Protein AF-M0LWY7-F1 (afdb_monomer_lite)

Structure (mmCIF, N/CA/C/O backbone):
data_AF-M0LWY7-F1
#
_entry.id   AF-M0LWY7-F1
#
loop_
_atom_site.group_PDB
_atom_site.id
_atom_site.type_symbol
_atom_site.label_atom_id
_atom_site.label_alt_id
_atom_site.label_comp_id
_atom_site.label_asym_id
_atom_site.label_entity_id
_atom_site.label_seq_id
_atom_site.pdbx_PDB_ins_code
_atom_site.Cartn_x
_atom_site.Cartn_y
_atom_site.Cartn_z
_atom_site.occupancy
_atom_site.B_iso_or_equiv
_atom_site.auth_seq_id
_atom_site.auth_comp_id
_atom_site.auth_asym_id
_atom_site.auth_atom_id
_atom_site.pdbx_PDB_model_num
ATOM 1 N N . MET A 1 1 ? -13.809 -13.824 -0.766 1.00 51.88 1 MET A N 1
ATOM 2 C CA . MET A 1 1 ? -13.090 -12.540 -0.916 1.00 51.88 1 MET A CA 1
ATOM 3 C C . MET A 1 1 ? -14.059 -11.456 -0.497 1.00 51.88 1 MET A C 1
ATOM 5 O O . MET A 1 1 ? -15.183 -11.504 -0.979 1.00 51.88 1 MET A O 1
ATOM 9 N N . ASN A 1 2 ? -13.685 -10.563 0.423 1.00 56.53 2 ASN A N 1
ATOM 10 C CA . ASN A 1 2 ? -14.518 -9.386 0.669 1.00 56.53 2 ASN A CA 1
ATOM 11 C C . ASN A 1 2 ? -14.357 -8.420 -0.509 1.00 56.53 2 ASN A C 1
ATOM 13 O O . ASN A 1 2 ? -13.258 -8.356 -1.073 1.00 56.53 2 ASN A O 1
ATOM 17 N N . PRO A 1 3 ? -15.421 -7.699 -0.897 1.00 65.12 3 PRO A N 1
ATOM 18 C CA . PRO A 1 3 ? -15.284 -6.629 -1.869 1.00 65.12 3 PRO A CA 1
ATOM 19 C C . PRO A 1 3 ? -14.265 -5.605 -1.359 1.00 65.12 3 PRO A C 1
ATOM 21 O O . PRO A 1 3 ? -14.089 -5.423 -0.149 1.00 65.12 3 PRO A O 1
ATOM 24 N N . LEU A 1 4 ? -13.574 -4.957 -2.297 1.00 72.31 4 LEU A N 1
ATOM 25 C CA . LEU A 1 4 ? -12.784 -3.777 -1.973 1.00 72.31 4 LEU A CA 1
ATOM 26 C C . LEU A 1 4 ? -13.690 -2.749 -1.277 1.00 72.31 4 LEU A C 1
ATOM 28 O O . LEU A 1 4 ? -14.851 -2.619 -1.670 1.00 72.31 4 LEU A O 1
ATOM 32 N N . PRO A 1 5 ? -13.188 -2.024 -0.265 1.00 74.62 5 PRO A N 1
ATOM 33 C CA . PRO A 1 5 ? -13.912 -0.884 0.283 1.00 74.62 5 PRO A CA 1
ATOM 34 C C . PRO A 1 5 ? -14.260 0.085 -0.851 1.00 74.62 5 PRO A C 1
ATOM 36 O O . PRO A 1 5 ? -13.387 0.385 -1.663 1.00 74.62 5 PRO A O 1
ATOM 39 N N . GLU A 1 6 ? -15.500 0.574 -0.907 1.00 74.00 6 GLU A N 1
ATOM 40 C CA . GLU A 1 6 ? -15.962 1.470 -1.984 1.00 74.00 6 GLU A CA 1
ATOM 41 C C . GLU A 1 6 ? -15.109 2.745 -2.092 1.00 74.00 6 GLU A C 1
ATOM 43 O O . GLU A 1 6 ? -14.885 3.260 -3.185 1.00 74.00 6 GLU A O 1
ATOM 48 N N . ASP A 1 7 ? -14.550 3.197 -0.967 1.00 73.44 7 ASP A N 1
ATOM 49 C CA . ASP A 1 7 ? -13.663 4.361 -0.886 1.00 73.44 7 ASP A CA 1
ATOM 50 C C . ASP A 1 7 ? -12.266 4.130 -1.495 1.00 73.44 7 ASP A C 1
ATOM 52 O O . ASP A 1 7 ? -11.482 5.073 -1.637 1.00 73.44 7 ASP A O 1
ATOM 56 N N . LEU A 1 8 ? -11.902 2.884 -1.821 1.00 79.94 8 LEU A N 1
ATOM 57 C CA . LEU A 1 8 ? -10.573 2.543 -2.321 1.00 79.94 8 LEU A CA 1
ATOM 58 C C . LEU A 1 8 ? -10.576 2.409 -3.847 1.00 79.94 8 LEU A C 1
ATOM 60 O O . LEU A 1 8 ? -10.770 1.331 -4.408 1.00 79.94 8 LEU A O 1
ATOM 64 N N . GLN A 1 9 ? -10.274 3.517 -4.518 1.00 85.00 9 GLN A N 1
ATOM 65 C CA . GLN A 1 9 ? -10.014 3.537 -5.956 1.00 85.00 9 GLN A CA 1
ATOM 66 C C . GLN A 1 9 ? -8.543 3.211 -6.235 1.00 85.00 9 GLN A C 1
ATOM 68 O O . GLN A 1 9 ? -7.642 3.897 -5.747 1.00 85.00 9 GLN A O 1
ATOM 73 N N . LEU A 1 10 ? -8.299 2.157 -7.016 1.00 87.50 10 LEU A N 1
ATOM 74 C CA . LEU A 1 10 ? -6.950 1.735 -7.389 1.00 87.50 10 LEU A CA 1
ATOM 75 C C . LEU A 1 10 ? -6.447 2.549 -8.591 1.00 87.50 10 LEU A C 1
ATOM 77 O O . LEU A 1 10 ? -7.162 2.632 -9.593 1.00 87.50 10 LEU A O 1
ATOM 81 N N . PRO A 1 11 ? -5.225 3.110 -8.539 1.00 88.19 11 PRO A N 1
ATOM 82 C CA . PRO A 1 11 ? -4.593 3.681 -9.721 1.00 88.19 11 PRO A CA 1
ATOM 83 C C . PRO A 1 11 ? -4.373 2.620 -10.808 1.00 88.19 11 PRO A C 1
ATOM 85 O O . PRO A 1 11 ? -4.287 1.420 -10.529 1.00 88.19 11 PRO A O 1
ATOM 88 N N . SER A 1 12 ? -4.223 3.059 -12.058 1.00 87.38 12 SER A N 1
ATOM 89 C CA . SER A 1 12 ? -3.903 2.170 -13.179 1.00 87.38 12 SER A CA 1
ATOM 90 C C . SER A 1 12 ? -2.656 1.326 -12.894 1.00 87.38 12 SER A C 1
ATOM 92 O O . SER A 1 12 ? -1.666 1.816 -12.354 1.00 87.38 12 SER A O 1
ATOM 94 N N . GLY A 1 13 ? -2.704 0.041 -13.253 1.00 88.94 13 GLY A N 1
ATOM 95 C CA . GLY A 1 13 ? -1.603 -0.900 -13.019 1.00 88.94 13 GLY A CA 1
ATOM 96 C C . GLY A 1 13 ? -1.568 -1.520 -11.616 1.00 88.94 13 GLY A C 1
ATOM 97 O O . GLY A 1 13 ? -0.708 -2.366 -11.360 1.00 88.94 13 GLY A O 1
ATOM 98 N N . TRP A 1 14 ? -2.507 -1.170 -10.733 1.00 93.12 14 TRP A N 1
ATOM 99 C CA . TRP A 1 14 ? -2.662 -1.780 -9.411 1.00 93.12 14 TRP A CA 1
ATOM 100 C C . TRP A 1 14 ? -3.829 -2.761 -9.357 1.00 93.12 14 TRP A C 1
ATOM 102 O O . TRP A 1 14 ? -4.863 -2.575 -9.995 1.00 93.12 14 TRP A O 1
ATOM 112 N N . VAL A 1 15 ? -3.670 -3.806 -8.550 1.00 92.06 15 VAL A N 1
ATOM 113 C CA . VAL A 1 15 ? -4.687 -4.830 -8.304 1.00 92.06 15 VAL A CA 1
ATOM 114 C C . VAL A 1 15 ? -4.807 -5.129 -6.820 1.00 92.06 15 VAL A C 1
ATOM 116 O O . VAL A 1 15 ? -3.821 -5.155 -6.080 1.00 92.06 15 VAL A O 1
ATOM 119 N N . CYS A 1 16 ? -6.025 -5.423 -6.375 1.00 91.56 16 CYS A N 1
ATOM 120 C CA . CYS A 1 16 ? -6.234 -5.980 -5.049 1.00 91.56 16 CYS A CA 1
ATOM 121 C C . CYS A 1 16 ? -5.883 -7.467 -5.054 1.00 91.56 16 CYS A C 1
ATOM 123 O O . CYS A 1 16 ? -6.561 -8.272 -5.687 1.00 91.56 16 CYS A O 1
ATOM 125 N N . LYS A 1 17 ? -4.824 -7.831 -4.330 1.00 89.88 17 LYS A N 1
ATOM 126 C CA . LYS A 1 17 ? -4.424 -9.231 -4.130 1.00 89.88 17 LYS A CA 1
ATOM 127 C C . LYS A 1 17 ? -5.163 -9.859 -2.951 1.00 89.88 17 LYS A C 1
ATOM 129 O O . LYS A 1 17 ? -5.423 -11.061 -2.951 1.00 89.88 17 LYS A O 1
ATOM 134 N N . ARG A 1 18 ? -5.477 -9.059 -1.929 1.00 89.94 18 ARG A N 1
ATOM 135 C CA . ARG A 1 18 ? -6.220 -9.491 -0.742 1.00 89.94 18 ARG A CA 1
ATOM 136 C C . ARG A 1 18 ? -6.952 -8.311 -0.116 1.00 89.94 18 ARG A C 1
ATOM 138 O O . ARG A 1 18 ? -6.349 -7.267 0.102 1.00 89.94 18 ARG A O 1
ATOM 145 N N . ALA A 1 19 ? -8.219 -8.518 0.219 1.00 89.75 19 ALA A N 1
ATOM 146 C CA . ALA A 1 19 ? -9.001 -7.627 1.065 1.00 89.75 19 ALA A CA 1
ATOM 147 C C . ALA A 1 19 ? -9.798 -8.477 2.060 1.00 89.75 19 ALA A C 1
ATOM 149 O O . ALA A 1 19 ? -10.682 -9.251 1.680 1.00 89.75 19 ALA A O 1
ATOM 150 N N . CYS A 1 20 ? -9.451 -8.371 3.338 1.00 87.12 20 CYS A N 1
ATOM 151 C CA . CYS A 1 20 ? -10.210 -8.918 4.455 1.00 87.12 20 CYS A CA 1
ATOM 152 C C . CYS A 1 20 ? -10.254 -7.900 5.606 1.00 87.12 20 CYS A C 1
ATOM 154 O O . CYS A 1 20 ? -9.684 -6.815 5.514 1.00 87.12 20 CYS A O 1
ATOM 156 N N . ALA A 1 21 ? -10.969 -8.233 6.684 1.00 83.94 21 ALA A N 1
ATOM 157 C CA . ALA A 1 21 ? -11.202 -7.313 7.799 1.00 83.94 21 ALA A CA 1
ATOM 158 C C . ALA A 1 21 ? -9.916 -6.839 8.502 1.00 83.94 21 ALA A C 1
ATOM 160 O O . ALA A 1 21 ? -9.916 -5.757 9.086 1.00 83.94 21 ALA A O 1
ATOM 161 N N . ASP A 1 22 ? -8.845 -7.633 8.423 1.00 89.50 22 ASP A N 1
ATOM 162 C CA . ASP A 1 22 ? -7.592 -7.398 9.145 1.00 89.50 22 ASP A CA 1
ATOM 163 C C . ASP A 1 22 ? -6.380 -7.231 8.213 1.00 89.50 22 ASP A C 1
ATOM 165 O O . ASP A 1 22 ? -5.274 -6.978 8.681 1.00 89.50 22 ASP A O 1
ATOM 169 N N . GLU A 1 23 ? -6.554 -7.359 6.895 1.00 91.31 23 GLU A N 1
ATOM 170 C CA . GLU A 1 23 ? -5.455 -7.247 5.933 1.00 91.31 23 GLU A CA 1
ATOM 171 C C . GLU A 1 23 ? -5.944 -6.728 4.573 1.00 91.31 23 GLU A C 1
ATOM 173 O O . GLU A 1 23 ? -6.882 -7.263 3.976 1.00 91.31 23 GLU A O 1
ATOM 178 N N . LEU A 1 24 ? -5.248 -5.722 4.047 1.00 92.44 24 LEU A N 1
ATOM 179 C CA . LEU A 1 24 ? -5.337 -5.291 2.657 1.00 92.44 24 LEU A CA 1
ATOM 180 C C . LEU A 1 24 ? -3.966 -5.396 1.997 1.00 92.44 24 LEU A C 1
ATOM 182 O O . LEU A 1 24 ? -2.985 -4.867 2.508 1.00 92.44 24 LEU A O 1
ATOM 186 N N . VAL A 1 25 ? -3.917 -6.054 0.841 1.00 92.88 25 VAL A N 1
ATOM 187 C CA . VAL A 1 25 ? -2.721 -6.199 0.007 1.00 92.88 25 VAL A CA 1
ATOM 188 C C . VAL A 1 25 ? -3.055 -5.703 -1.389 1.00 92.88 25 VAL A C 1
ATOM 190 O O . VAL A 1 25 ? -3.861 -6.315 -2.100 1.00 92.88 25 VAL A O 1
ATOM 193 N N . LEU A 1 26 ? -2.401 -4.619 -1.790 1.00 93.25 26 LEU A N 1
ATOM 194 C CA . LEU A 1 26 ? -2.526 -4.032 -3.118 1.00 93.25 26 LEU A CA 1
ATOM 195 C C . LEU A 1 26 ? -1.189 -4.191 -3.825 1.00 93.25 26 LEU A C 1
ATOM 197 O O . LEU A 1 26 ? -0.152 -3.800 -3.298 1.00 93.25 26 LEU A O 1
ATOM 201 N N . GLY A 1 27 ? -1.210 -4.825 -4.990 1.00 91.94 27 GLY A N 1
ATOM 202 C CA . GLY A 1 27 ? -0.014 -5.115 -5.765 1.00 91.94 27 GLY A CA 1
ATOM 203 C C . GLY A 1 27 ? 0.017 -4.328 -7.058 1.00 91.94 27 GLY A C 1
ATOM 204 O O . GLY A 1 27 ? -1.003 -4.209 -7.732 1.00 91.94 27 GLY A O 1
ATOM 205 N N . ARG A 1 28 ? 1.200 -3.863 -7.438 1.00 89.75 28 ARG A N 1
ATOM 206 C CA . ARG A 1 28 ? 1.470 -3.350 -8.769 1.00 89.75 28 ARG A CA 1
ATOM 207 C C . ARG A 1 28 ? 1.769 -4.504 -9.719 1.00 89.75 28 ARG A C 1
ATOM 209 O O . ARG A 1 28 ? 2.533 -5.414 -9.392 1.00 89.75 28 ARG A O 1
ATOM 216 N N . CYS A 1 29 ? 1.140 -4.484 -10.889 1.00 85.88 29 CYS A N 1
ATOM 217 C CA . CYS A 1 29 ? 1.227 -5.577 -11.857 1.00 85.88 29 CYS A CA 1
ATOM 218 C C . CYS A 1 29 ? 2.607 -5.687 -12.512 1.00 85.88 29 CYS A C 1
ATOM 220 O O . CYS A 1 29 ? 3.008 -6.783 -12.886 1.00 85.88 29 CYS A O 1
ATOM 222 N N . ALA A 1 30 ? 3.312 -4.563 -12.660 1.00 83.94 30 ALA A N 1
ATOM 223 C CA . ALA A 1 30 ? 4.530 -4.479 -13.460 1.00 83.94 30 ALA A CA 1
ATOM 224 C C . ALA A 1 30 ? 5.737 -5.192 -12.827 1.00 83.94 30 ALA A C 1
ATOM 226 O O . ALA A 1 30 ? 6.546 -5.775 -13.539 1.00 83.94 30 ALA A O 1
ATOM 227 N N . ASP A 1 31 ? 5.868 -5.142 -11.503 1.00 79.88 31 ASP A N 1
ATOM 228 C CA . ASP A 1 31 ? 7.131 -5.442 -10.813 1.00 79.88 31 ASP A CA 1
ATOM 229 C C . ASP A 1 31 ? 6.949 -6.180 -9.479 1.00 79.88 31 ASP A C 1
ATOM 231 O O . ASP A 1 31 ? 7.897 -6.370 -8.720 1.00 79.88 31 ASP A O 1
ATOM 235 N N . GLY A 1 32 ? 5.720 -6.594 -9.159 1.00 82.81 32 GLY A N 1
ATOM 236 C CA . GLY A 1 32 ? 5.439 -7.324 -7.927 1.00 82.81 32 GLY A CA 1
ATOM 237 C C . GLY A 1 32 ? 5.598 -6.489 -6.653 1.00 82.81 32 GLY A C 1
ATOM 238 O O . GLY A 1 32 ? 5.593 -7.070 -5.563 1.00 82.81 32 GLY A O 1
ATOM 239 N N . PHE A 1 33 ? 5.701 -5.159 -6.767 1.00 88.25 33 PHE A N 1
ATOM 240 C CA . PHE A 1 33 ? 5.642 -4.252 -5.627 1.00 88.25 33 PHE A CA 1
ATOM 241 C C . PHE A 1 33 ? 4.268 -4.343 -4.963 1.00 88.25 33 PHE A C 1
ATOM 243 O O . PHE A 1 33 ? 3.238 -4.404 -5.634 1.00 88.25 33 PHE A O 1
ATOM 250 N N . GLU A 1 34 ? 4.226 -4.361 -3.638 1.00 92.94 34 GLU A N 1
ATOM 251 C CA . GLU A 1 34 ? 2.990 -4.441 -2.872 1.00 92.94 34 GLU A CA 1
ATOM 252 C C . GLU A 1 34 ? 2.990 -3.409 -1.745 1.00 92.94 34 GLU A C 1
ATOM 254 O O . GLU A 1 34 ? 3.970 -3.275 -1.012 1.00 92.94 34 GLU A O 1
ATOM 259 N N . VAL A 1 35 ? 1.860 -2.726 -1.572 1.00 92.50 35 VAL A N 1
ATOM 260 C CA . VAL A 1 35 ? 1.546 -1.963 -0.361 1.00 92.50 35 VAL A CA 1
ATOM 261 C C . VAL A 1 35 ? 0.527 -2.740 0.460 1.00 92.50 35 VAL A C 1
ATOM 263 O O . VAL A 1 35 ? -0.441 -3.300 -0.064 1.00 92.50 35 VAL A O 1
ATOM 266 N N . VAL A 1 36 ? 0.789 -2.824 1.758 1.00 94.19 36 VAL A N 1
ATOM 267 C CA . VAL A 1 36 ? 0.073 -3.694 2.685 1.00 94.19 36 VAL A CA 1
ATOM 268 C C . VAL A 1 36 ? -0.363 -2.894 3.897 1.00 94.19 36 VAL A C 1
ATOM 270 O O . VAL A 1 36 ? 0.460 -2.217 4.512 1.00 94.19 36 VAL A O 1
ATOM 273 N N . ALA A 1 37 ? -1.637 -3.017 4.259 1.00 93.75 37 ALA A N 1
ATOM 274 C CA . ALA A 1 37 ? -2.153 -2.590 5.550 1.00 93.75 37 ALA A CA 1
ATOM 275 C C . ALA A 1 37 ? -2.592 -3.820 6.342 1.00 93.75 37 ALA A C 1
ATOM 277 O O . ALA A 1 37 ? -3.427 -4.591 5.874 1.00 93.75 37 ALA A O 1
ATOM 278 N N . THR A 1 38 ? -2.062 -3.993 7.546 1.00 93.25 38 THR A N 1
ATOM 279 C CA . THR A 1 38 ? -2.425 -5.098 8.438 1.00 93.25 38 THR A CA 1
ATOM 280 C C . THR A 1 38 ? -2.911 -4.528 9.757 1.00 93.25 38 THR A C 1
ATOM 282 O O . THR A 1 38 ? -2.235 -3.702 10.368 1.00 93.25 38 THR A O 1
ATOM 285 N N . ARG A 1 39 ? -4.085 -4.955 10.215 1.00 90.56 39 ARG A N 1
ATOM 286 C CA . ARG A 1 39 ? -4.593 -4.564 11.526 1.00 90.56 39 ARG A CA 1
ATOM 287 C C . ARG A 1 39 ? -3.661 -5.114 12.604 1.00 90.56 39 ARG A C 1
ATOM 289 O O . ARG A 1 39 ? -3.290 -6.285 12.581 1.00 90.56 39 ARG A O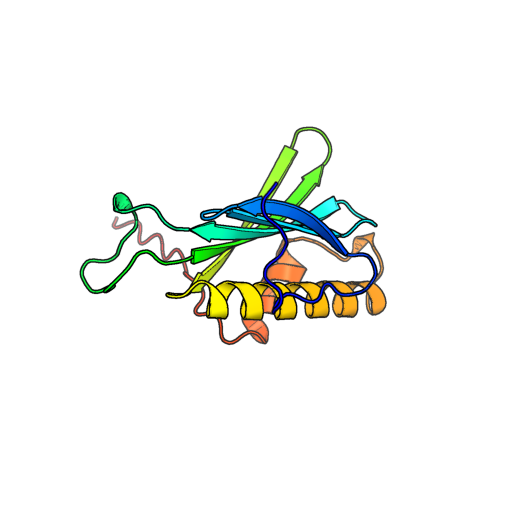 1
ATOM 296 N N . THR A 1 40 ? -3.276 -4.263 13.546 1.00 86.56 40 THR A N 1
ATOM 297 C CA . THR A 1 40 ? -2.383 -4.644 14.641 1.00 86.56 40 THR A CA 1
ATOM 298 C C . THR A 1 40 ? -3.094 -5.604 15.590 1.00 86.56 40 THR A C 1
ATOM 300 O O . THR A 1 40 ? -4.319 -5.546 15.755 1.00 86.56 40 THR A O 1
ATOM 303 N N . SER A 1 41 ? -2.339 -6.490 16.237 1.00 82.62 41 SER A N 1
ATOM 304 C CA . SER A 1 41 ? -2.904 -7.350 17.276 1.00 82.62 41 SER A CA 1
ATOM 305 C C . SER A 1 41 ? -3.176 -6.555 18.562 1.00 82.62 41 SER A C 1
ATOM 307 O O . SER A 1 41 ? -2.755 -5.405 18.696 1.00 82.62 41 SER A O 1
ATOM 309 N N . ASP A 1 42 ? -3.884 -7.161 19.521 1.00 73.50 42 ASP A N 1
ATOM 310 C CA . ASP A 1 42 ? -4.050 -6.562 20.857 1.00 73.50 42 ASP A CA 1
ATOM 311 C C . ASP A 1 42 ? -2.717 -6.447 21.606 1.00 73.50 42 ASP A C 1
ATOM 313 O O . ASP A 1 42 ? -2.511 -5.502 22.356 1.00 73.50 42 ASP A O 1
ATOM 317 N N . ALA A 1 43 ? -1.792 -7.381 21.359 1.00 73.12 43 ALA A N 1
ATOM 318 C CA . ALA A 1 43 ? -0.470 -7.387 21.978 1.00 73.12 43 ALA A CA 1
ATOM 319 C C . ALA A 1 43 ? 0.424 -6.239 21.478 1.00 73.12 43 ALA A C 1
ATOM 321 O O . ALA A 1 43 ? 1.329 -5.815 22.187 1.00 73.12 43 ALA A O 1
ATOM 322 N N . ASP A 1 44 ? 0.150 -5.718 20.279 1.00 69.56 44 ASP A N 1
ATOM 323 C CA . ASP A 1 44 ? 0.887 -4.600 19.681 1.00 69.56 44 ASP A CA 1
ATOM 324 C C . ASP A 1 44 ? 0.311 -3.229 20.060 1.00 69.56 44 ASP A C 1
ATOM 326 O O . ASP A 1 44 ? 0.795 -2.205 19.569 1.00 69.56 44 ASP A O 1
ATOM 330 N N . ARG A 1 45 ? -0.760 -3.199 20.859 1.00 67.50 45 ARG A N 1
ATOM 331 C CA . ARG A 1 45 ? -1.468 -1.979 21.243 1.00 67.50 45 ARG A CA 1
ATOM 332 C C . ARG A 1 45 ? -0.657 -1.220 22.287 1.00 67.50 45 ARG A C 1
ATOM 334 O O . ARG A 1 45 ? -0.324 -1.762 23.340 1.00 67.50 45 ARG A O 1
ATOM 341 N N . LEU A 1 46 ? -0.375 0.053 22.027 1.00 68.56 46 LEU A N 1
ATOM 342 C CA . LEU A 1 46 ? 0.239 0.902 23.044 1.00 68.56 46 LEU A CA 1
ATOM 343 C C . LEU A 1 46 ? -0.781 1.196 24.161 1.00 68.56 46 LEU A C 1
ATOM 345 O O . LEU A 1 46 ? -1.977 1.298 23.878 1.00 68.56 46 LEU A O 1
ATOM 349 N N . PRO A 1 47 ? -0.347 1.384 25.423 1.00 66.88 47 PRO A N 1
ATOM 350 C CA . PRO A 1 47 ? -1.254 1.517 26.573 1.00 66.88 47 PRO A CA 1
ATOM 351 C C . PRO A 1 47 ? -2.289 2.645 26.448 1.00 66.88 47 PRO A C 1
ATOM 353 O O . PRO A 1 47 ? -3.331 2.616 27.094 1.00 66.88 47 PRO A O 1
ATOM 356 N N . PHE A 1 48 ? -1.994 3.646 25.619 1.00 67.62 48 PHE A N 1
ATOM 357 C CA . PHE A 1 48 ? -2.810 4.835 25.386 1.00 67.62 48 PHE A CA 1
ATOM 358 C C . PHE A 1 48 ? -3.596 4.797 24.067 1.00 67.62 48 PHE A C 1
ATOM 360 O O . PHE A 1 48 ? -4.351 5.725 23.781 1.00 67.62 48 PHE A O 1
ATOM 367 N N . GLU A 1 49 ? -3.443 3.758 23.243 1.00 67.56 49 GLU A N 1
ATOM 368 C CA . GLU A 1 49 ? -4.231 3.636 22.019 1.00 67.56 49 GLU A CA 1
ATOM 369 C C . GLU A 1 49 ? -5.654 3.185 22.376 1.00 67.56 49 GLU A C 1
ATOM 371 O O . GLU A 1 49 ? -5.823 2.155 23.029 1.00 67.56 49 GLU A O 1
ATOM 376 N N . PRO A 1 50 ? -6.712 3.905 21.967 1.00 64.06 50 PRO A N 1
ATOM 377 C CA . PRO A 1 50 ? -8.092 3.541 22.298 1.00 64.06 50 PRO A CA 1
ATOM 378 C C . PRO A 1 50 ? -8.592 2.308 21.527 1.00 64.06 50 PRO A C 1
ATOM 380 O O . PRO A 1 50 ? -9.577 1.692 21.931 1.00 64.06 50 PRO A O 1
ATOM 383 N N . SER A 1 51 ? -7.915 1.917 20.445 1.00 69.75 51 SER A N 1
ATOM 384 C CA . SER A 1 51 ? -8.294 0.799 19.580 1.00 69.75 51 SER A CA 1
ATOM 385 C C . SER A 1 51 ? -7.073 0.177 18.902 1.00 69.75 51 SER A C 1
ATOM 387 O O . SER A 1 51 ? -5.997 0.769 18.882 1.00 69.75 51 SER A O 1
ATOM 389 N N . ARG A 1 52 ? -7.252 -1.009 18.305 1.00 77.62 52 ARG A N 1
ATOM 390 C CA . ARG A 1 52 ? -6.260 -1.599 17.392 1.00 77.62 52 ARG A CA 1
ATOM 391 C C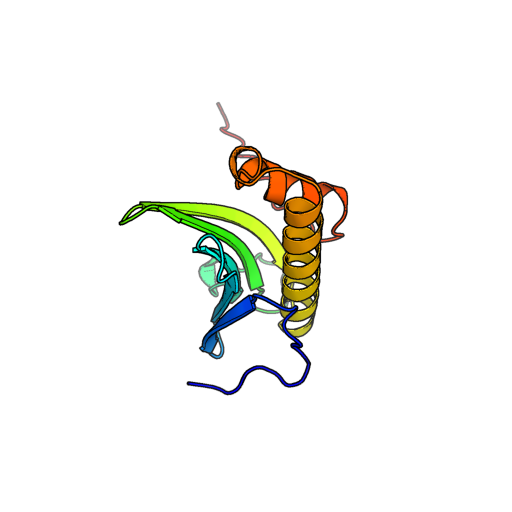 . ARG A 1 52 ? -6.014 -0.656 16.212 1.00 77.62 52 ARG A C 1
ATOM 393 O O . ARG A 1 52 ? -6.970 -0.127 15.642 1.00 77.62 52 ARG A O 1
ATOM 400 N N . GLY A 1 53 ? -4.747 -0.469 15.864 1.00 87.56 53 GLY A N 1
ATOM 401 C CA . GLY A 1 53 ? -4.319 0.320 14.719 1.00 87.56 53 GLY A CA 1
ATOM 402 C C . GLY A 1 53 ? -4.140 -0.531 13.463 1.00 87.56 53 GLY A C 1
ATOM 403 O O . GLY A 1 53 ? -4.541 -1.693 13.390 1.00 87.56 53 GLY A O 1
ATOM 404 N N . TRP A 1 54 ? -3.507 0.069 12.467 1.00 91.06 54 TRP A N 1
ATOM 405 C CA . TRP A 1 54 ? -3.156 -0.527 11.188 1.00 91.06 54 TRP A CA 1
ATOM 406 C C . TRP A 1 54 ? -1.690 -0.239 10.898 1.00 91.06 54 TRP A C 1
ATOM 408 O O . TRP A 1 54 ? -1.296 0.923 10.807 1.00 91.06 54 TRP A O 1
ATOM 418 N N . ASP A 1 55 ? -0.894 -1.294 10.769 1.00 91.69 55 ASP A N 1
ATOM 419 C CA . ASP A 1 55 ? 0.486 -1.239 10.303 1.00 91.69 55 ASP A CA 1
ATOM 420 C C . ASP A 1 55 ? 0.502 -1.156 8.778 1.00 91.69 55 ASP A C 1
ATOM 422 O O . ASP A 1 55 ? -0.128 -1.963 8.091 1.00 91.69 55 ASP A O 1
ATOM 426 N N . LEU A 1 56 ? 1.216 -0.167 8.260 1.00 92.56 56 LEU A N 1
ATOM 427 C CA . LEU A 1 56 ? 1.413 0.064 6.842 1.00 92.56 56 LEU A CA 1
ATOM 428 C C . LEU A 1 56 ? 2.825 -0.363 6.473 1.00 92.56 56 LEU A C 1
ATOM 430 O O . LEU A 1 56 ? 3.797 0.027 7.122 1.00 92.56 56 LEU A O 1
ATOM 434 N N . SER A 1 57 ? 2.957 -1.136 5.403 1.00 92.69 57 SER A N 1
ATOM 435 C CA . SER A 1 57 ? 4.255 -1.586 4.915 1.00 92.69 57 SER A CA 1
ATOM 436 C C . SER A 1 57 ? 4.286 -1.722 3.399 1.00 92.69 57 SER A C 1
ATOM 438 O O . SER A 1 57 ? 3.275 -2.013 2.764 1.00 92.69 57 SER A O 1
ATOM 440 N N . CYS A 1 58 ? 5.471 -1.544 2.829 1.00 91.44 58 CYS A N 1
ATOM 441 C CA . CYS A 1 58 ? 5.772 -1.907 1.453 1.00 91.44 58 CYS A CA 1
ATOM 442 C C . CYS A 1 58 ? 6.492 -3.255 1.437 1.00 91.44 58 CYS A C 1
ATOM 444 O O . CYS A 1 58 ? 7.283 -3.559 2.338 1.00 91.44 58 CYS A O 1
ATOM 446 N N . ARG A 1 59 ? 6.287 -4.051 0.391 1.00 91.69 59 ARG A N 1
ATOM 447 C CA . ARG A 1 59 ? 7.110 -5.232 0.134 1.00 91.69 59 ARG A CA 1
ATOM 448 C C . ARG A 1 59 ? 7.320 -5.483 -1.352 1.00 91.69 59 ARG A C 1
ATOM 450 O O . ARG A 1 59 ? 6.461 -5.166 -2.162 1.00 91.69 59 ARG A O 1
ATOM 457 N N . ILE A 1 60 ? 8.450 -6.090 -1.689 1.00 87.38 60 ILE A N 1
ATOM 458 C CA . ILE A 1 60 ? 8.749 -6.601 -3.033 1.00 87.38 60 ILE A CA 1
ATOM 459 C C . ILE A 1 60 ? 8.999 -8.100 -2.911 1.00 87.38 60 ILE A C 1
ATOM 461 O O . ILE A 1 60 ? 9.685 -8.548 -1.985 1.00 87.38 60 ILE A O 1
ATOM 465 N N . ARG A 1 61 ? 8.428 -8.872 -3.838 1.00 77.62 61 ARG A N 1
ATOM 466 C CA . ARG A 1 61 ? 8.707 -10.3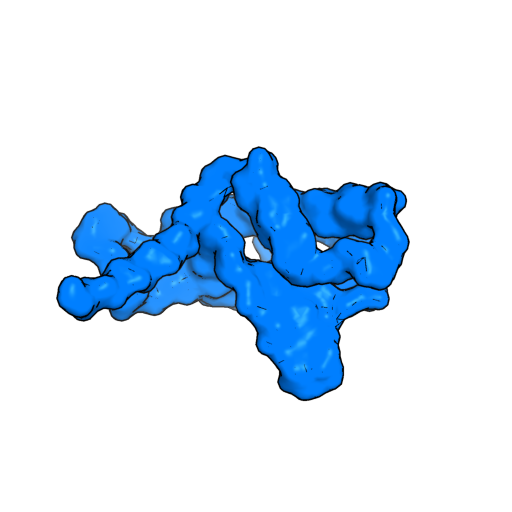04 -3.963 1.00 77.62 61 ARG A CA 1
ATOM 467 C C . ARG A 1 61 ? 9.753 -10.537 -5.046 1.00 77.62 61 ARG A C 1
ATOM 469 O O . ARG A 1 61 ? 9.551 -10.132 -6.183 1.00 77.62 61 ARG A O 1
ATOM 476 N N . ALA A 1 62 ? 10.827 -11.235 -4.695 1.00 75.62 62 ALA A N 1
ATOM 477 C CA . ALA A 1 62 ? 11.839 -11.723 -5.625 1.00 75.62 62 ALA A CA 1
ATOM 478 C C . ALA A 1 62 ? 11.938 -13.248 -5.467 1.00 75.62 62 ALA A C 1
ATOM 480 O O . ALA A 1 62 ? 12.610 -13.752 -4.564 1.00 75.62 62 ALA A O 1
ATOM 481 N N . GLY A 1 63 ? 11.196 -13.986 -6.299 1.00 78.25 63 GLY A N 1
ATOM 482 C CA . GLY A 1 63 ? 11.024 -15.433 -6.142 1.00 78.25 63 GLY A CA 1
ATOM 483 C C . GLY A 1 63 ? 10.342 -15.776 -4.813 1.00 78.25 63 GLY A C 1
ATOM 484 O O . GLY A 1 63 ? 9.249 -15.286 -4.526 1.00 78.25 63 GLY A O 1
ATOM 485 N N . GLU A 1 64 ? 11.000 -16.595 -3.993 1.00 79.62 64 GLU A N 1
ATOM 486 C CA . GLU A 1 64 ? 10.526 -16.973 -2.651 1.00 79.62 64 GLU A CA 1
ATOM 487 C C . GLU A 1 64 ? 10.864 -15.928 -1.576 1.00 79.62 64 GLU A C 1
ATOM 489 O O . GLU A 1 64 ? 10.310 -15.953 -0.477 1.00 79.62 64 GLU A O 1
ATOM 494 N N . SER A 1 65 ? 11.752 -14.979 -1.887 1.00 77.38 65 SER A N 1
ATOM 495 C CA . SER A 1 65 ? 12.158 -13.942 -0.943 1.00 77.38 65 SER A CA 1
ATOM 496 C C 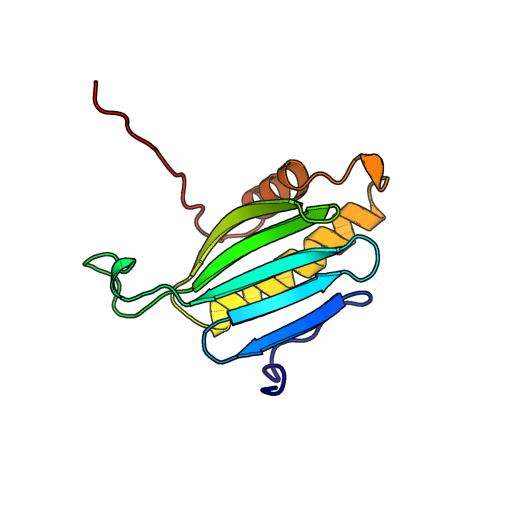. SER A 1 65 ? 11.166 -12.784 -0.935 1.00 77.38 65 SER A C 1
ATOM 498 O O . SER A 1 65 ? 10.803 -12.238 -1.979 1.00 77.38 65 SER A O 1
ATOM 500 N N . VAL A 1 66 ? 10.767 -12.363 0.265 1.00 84.69 66 VAL A N 1
ATOM 501 C CA . VAL A 1 66 ? 9.928 -11.179 0.479 1.00 84.69 66 VAL A CA 1
ATOM 502 C C . VAL A 1 66 ? 10.721 -10.164 1.286 1.00 84.69 66 VAL A C 1
ATOM 504 O O . VAL A 1 66 ? 10.986 -10.372 2.468 1.00 84.69 66 VAL A O 1
ATOM 507 N N . ASN A 1 67 ? 11.077 -9.046 0.658 1.00 86.44 67 ASN A N 1
ATOM 508 C CA . ASN A 1 67 ? 11.661 -7.916 1.370 1.00 86.44 67 ASN A CA 1
ATOM 509 C C . ASN A 1 67 ? 10.529 -6.981 1.795 1.00 86.44 67 ASN A C 1
ATOM 511 O O . ASN A 1 67 ? 9.805 -6.482 0.936 1.00 86.44 67 ASN A O 1
ATOM 515 N N . ARG A 1 68 ? 10.358 -6.772 3.104 1.00 90.50 68 ARG A N 1
ATOM 516 C CA . ARG A 1 68 ? 9.310 -5.925 3.687 1.00 90.50 68 ARG A CA 1
ATOM 517 C C . ARG A 1 68 ? 9.938 -4.757 4.437 1.00 90.50 68 ARG A C 1
ATOM 519 O O . ARG A 1 68 ? 10.908 -4.930 5.171 1.00 90.50 68 ARG A O 1
ATOM 526 N N . ARG A 1 69 ? 9.338 -3.578 4.301 1.00 89.00 69 ARG A N 1
ATOM 527 C CA . ARG A 1 69 ? 9.694 -2.366 5.042 1.00 89.00 69 ARG A CA 1
ATOM 528 C C . ARG A 1 69 ? 8.431 -1.700 5.568 1.00 89.00 69 ARG A C 1
ATOM 530 O O . ARG A 1 69 ? 7.504 -1.450 4.801 1.00 89.00 69 ARG A O 1
ATOM 537 N N . SER A 1 70 ? 8.394 -1.439 6.869 1.00 88.06 70 SER A N 1
ATOM 538 C CA . SER A 1 70 ? 7.304 -0.683 7.487 1.00 88.06 70 SER A CA 1
ATOM 539 C C . SER A 1 70 ? 7.377 0.785 7.077 1.00 88.06 70 SER A C 1
ATOM 541 O O . SER A 1 70 ? 8.459 1.358 7.009 1.00 88.06 70 SER A O 1
ATOM 543 N N . ILE A 1 71 ? 6.210 1.361 6.809 1.00 87.94 71 ILE A N 1
ATOM 544 C CA . ILE A 1 71 ? 5.988 2.777 6.504 1.00 87.94 71 ILE A CA 1
ATOM 545 C C . ILE A 1 71 ? 5.518 3.500 7.771 1.00 87.94 71 ILE A C 1
ATOM 547 O O . ILE A 1 71 ? 5.900 4.632 8.029 1.00 87.94 71 ILE A O 1
ATOM 551 N N . GLY A 1 72 ? 4.683 2.863 8.591 1.00 87.12 72 GLY A N 1
ATOM 552 C CA . GLY A 1 72 ? 4.180 3.483 9.813 1.00 87.12 72 GLY A CA 1
ATOM 553 C C . GLY A 1 72 ? 2.878 2.864 10.284 1.00 87.12 72 GLY A C 1
ATOM 554 O O . GLY A 1 72 ? 2.460 1.822 9.783 1.00 87.12 72 GLY A O 1
ATOM 555 N N . ARG A 1 73 ? 2.234 3.513 11.254 1.00 87.25 73 ARG A N 1
ATOM 556 C CA . ARG A 1 73 ? 0.985 3.035 11.850 1.00 87.25 73 ARG A CA 1
ATOM 557 C C . ARG A 1 73 ? -0.066 4.135 11.866 1.00 87.25 73 ARG A C 1
ATOM 559 O O . ARG A 1 73 ? 0.239 5.292 12.133 1.00 87.25 73 ARG A O 1
ATOM 566 N N . VAL A 1 74 ? -1.314 3.753 11.618 1.00 87.31 74 VAL A N 1
ATOM 567 C CA . VAL A 1 74 ? -2.479 4.641 11.706 1.00 87.31 74 VAL A CA 1
ATOM 568 C C . VAL A 1 74 ? -3.569 4.013 12.568 1.00 87.31 74 VAL A C 1
ATOM 570 O O . VAL A 1 74 ? -3.691 2.796 12.650 1.00 87.31 74 VAL A O 1
ATOM 573 N N . SER A 1 75 ? -4.381 4.832 13.228 1.00 85.56 75 SER A N 1
ATOM 574 C CA . SER A 1 75 ? -5.353 4.364 14.228 1.00 85.56 75 SER A CA 1
ATOM 575 C C . SER A 1 75 ? -6.674 3.855 13.640 1.00 85.56 75 SER A C 1
ATOM 577 O O . SER A 1 75 ? -7.434 3.184 14.334 1.00 85.56 75 SER A O 1
ATOM 579 N N . THR A 1 76 ? -6.974 4.154 12.370 1.00 86.12 76 THR A N 1
ATOM 580 C CA . THR A 1 76 ? -8.262 3.813 11.741 1.00 86.12 76 THR A CA 1
ATOM 581 C C . THR A 1 76 ? -8.086 3.145 10.383 1.00 86.12 76 THR A C 1
ATOM 583 O O . THR A 1 76 ? -7.123 3.409 9.664 1.00 86.12 76 THR A O 1
ATOM 586 N N . GLN A 1 77 ? -9.062 2.319 9.995 1.00 86.38 77 GLN A N 1
ATOM 587 C CA . GLN A 1 77 ? -9.071 1.683 8.675 1.00 86.38 77 GLN A CA 1
ATOM 588 C C . GLN A 1 77 ? -9.154 2.722 7.555 1.00 86.38 77 GLN A C 1
ATOM 590 O O . GLN A 1 77 ? -8.456 2.600 6.559 1.00 86.38 77 GLN A O 1
ATOM 595 N N . ARG A 1 78 ? -9.958 3.778 7.729 1.00 86.88 78 ARG A N 1
ATOM 596 C CA . ARG A 1 78 ? -10.082 4.844 6.727 1.00 86.88 78 ARG A CA 1
ATOM 597 C C . ARG A 1 78 ? -8.750 5.559 6.498 1.00 86.88 78 ARG A C 1
ATOM 599 O O . ARG A 1 78 ? -8.358 5.734 5.351 1.00 86.88 78 ARG A O 1
ATOM 606 N N . ALA A 1 79 ? -8.017 5.875 7.569 1.00 87.44 79 ALA A N 1
ATOM 607 C CA . ALA A 1 79 ? -6.665 6.420 7.453 1.00 87.44 79 ALA A CA 1
ATOM 608 C C . ALA A 1 79 ? -5.711 5.441 6.751 1.00 87.44 79 ALA A C 1
ATOM 610 O O . ALA A 1 79 ? -4.891 5.869 5.944 1.00 87.44 79 ALA A O 1
ATOM 611 N N . ALA A 1 80 ? -5.848 4.132 6.996 1.00 89.88 80 ALA A N 1
ATOM 612 C CA . ALA A 1 80 ? -5.053 3.120 6.306 1.00 89.88 80 ALA A CA 1
ATOM 613 C C . ALA A 1 80 ? -5.353 3.086 4.801 1.00 89.88 80 ALA A C 1
ATOM 615 O O . ALA A 1 80 ? -4.425 3.046 4.002 1.00 89.88 80 ALA A O 1
ATOM 616 N N . LEU A 1 81 ? -6.624 3.170 4.396 1.00 89.31 81 LEU A N 1
ATOM 617 C CA . LEU A 1 81 ? -7.015 3.221 2.983 1.00 89.31 81 LEU A CA 1
ATOM 618 C C . LEU A 1 81 ? -6.492 4.482 2.287 1.00 89.31 81 LEU A C 1
ATOM 620 O O . LEU A 1 81 ? -5.918 4.383 1.204 1.00 89.31 81 LEU A O 1
ATOM 624 N N . THR A 1 82 ? -6.627 5.650 2.923 1.00 89.19 82 THR A N 1
ATOM 625 C CA . THR A 1 82 ? -6.068 6.911 2.411 1.00 89.19 82 THR A CA 1
ATOM 626 C C . THR A 1 82 ? -4.552 6.821 2.252 1.00 89.19 82 THR A C 1
ATOM 628 O O . THR A 1 82 ? -4.017 7.183 1.205 1.00 89.19 82 THR A O 1
ATOM 631 N N . ALA A 1 83 ? -3.862 6.284 3.259 1.00 89.38 83 ALA A N 1
ATOM 632 C CA . ALA A 1 83 ? -2.419 6.106 3.227 1.00 89.38 83 ALA A CA 1
ATOM 633 C C . ALA A 1 83 ? -1.977 5.126 2.131 1.00 89.38 83 ALA A C 1
ATOM 635 O O . ALA A 1 83 ? -1.050 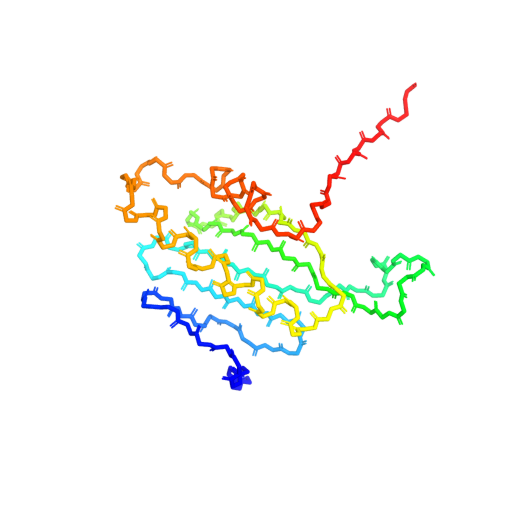5.431 1.385 1.00 89.38 83 ALA A O 1
ATOM 636 N N . LEU A 1 84 ? -2.662 3.986 1.976 1.00 90.38 84 LEU A N 1
ATOM 637 C CA . LEU A 1 84 ? -2.396 3.035 0.894 1.00 90.38 84 LEU A CA 1
ATOM 638 C C . LEU A 1 84 ? -2.564 3.692 -0.477 1.00 90.38 84 LEU A C 1
ATOM 640 O O . LEU A 1 84 ? -1.695 3.531 -1.329 1.00 90.38 84 LEU A O 1
ATOM 644 N N . ARG A 1 85 ? -3.646 4.455 -0.682 1.00 89.62 85 ARG A N 1
ATOM 645 C CA . ARG A 1 85 ? -3.891 5.189 -1.930 1.00 89.62 85 ARG A CA 1
ATOM 646 C C . ARG A 1 85 ? -2.752 6.156 -2.241 1.00 89.62 85 ARG A C 1
ATOM 648 O O . ARG A 1 85 ? -2.198 6.089 -3.333 1.00 89.62 85 ARG A O 1
ATOM 655 N N . SER A 1 86 ? -2.353 6.968 -1.264 1.00 88.62 86 SER A N 1
ATOM 656 C CA . SER A 1 86 ? -1.233 7.900 -1.419 1.00 88.62 86 SER A CA 1
ATOM 657 C C . SER A 1 86 ? 0.084 7.175 -1.725 1.00 88.62 86 SER A C 1
ATOM 659 O O . SER A 1 86 ? 0.822 7.590 -2.615 1.00 88.62 86 SER A O 1
ATOM 661 N N . CYS A 1 87 ? 0.353 6.038 -1.071 1.00 89.88 87 CYS A N 1
ATOM 662 C CA . CYS A 1 87 ? 1.536 5.226 -1.363 1.00 89.88 87 CYS A CA 1
ATOM 663 C C . CYS A 1 87 ? 1.520 4.679 -2.799 1.00 89.88 87 CYS A C 1
ATOM 665 O O . CYS A 1 87 ? 2.553 4.699 -3.463 1.00 89.88 87 CYS A O 1
ATOM 667 N N . MET A 1 88 ? 0.368 4.204 -3.291 1.00 91.06 88 MET A N 1
ATOM 668 C CA . MET A 1 88 ? 0.238 3.700 -4.664 1.00 91.06 88 MET A CA 1
ATOM 669 C C . MET A 1 88 ? 0.488 4.794 -5.699 1.00 91.06 88 MET A C 1
ATOM 671 O O . MET A 1 88 ? 1.258 4.575 -6.631 1.00 91.06 88 MET A O 1
ATOM 675 N N . GLU A 1 89 ? -0.131 5.966 -5.521 1.00 89.88 89 GLU A N 1
ATOM 676 C CA . GLU A 1 89 ? 0.082 7.131 -6.389 1.00 89.88 89 GLU A CA 1
ATOM 677 C C . GLU A 1 89 ? 1.568 7.495 -6.431 1.00 89.88 89 GLU A C 1
ATOM 679 O O . GLU A 1 89 ? 2.145 7.627 -7.507 1.00 89.88 89 GLU A O 1
ATOM 684 N N . ARG A 1 90 ? 2.225 7.517 -5.268 1.00 86.94 90 ARG A N 1
ATOM 685 C CA . ARG A 1 90 ? 3.644 7.855 -5.168 1.00 86.94 90 ARG A CA 1
ATOM 686 C C . ARG A 1 90 ? 4.564 6.860 -5.856 1.00 86.94 90 ARG A C 1
ATOM 688 O O . ARG A 1 90 ? 5.509 7.245 -6.535 1.00 86.94 90 ARG A O 1
ATOM 695 N N . VAL A 1 91 ? 4.301 5.572 -5.670 1.00 87.62 91 VAL A N 1
ATOM 696 C CA . VAL A 1 91 ? 5.056 4.498 -6.323 1.00 87.62 91 VAL A CA 1
ATOM 697 C C . VAL A 1 91 ? 4.882 4.568 -7.842 1.00 87.62 91 VAL A C 1
ATOM 699 O O . VAL A 1 91 ? 5.843 4.322 -8.571 1.00 87.62 91 VAL A O 1
ATOM 702 N N . THR A 1 92 ? 3.680 4.900 -8.324 1.00 87.88 92 THR A N 1
ATOM 703 C CA . THR A 1 92 ? 3.433 5.132 -9.752 1.00 87.88 92 THR A CA 1
ATOM 704 C C . THR A 1 92 ? 4.233 6.337 -10.249 1.00 87.88 92 THR A C 1
ATOM 706 O O . THR A 1 92 ? 5.034 6.172 -11.161 1.00 87.88 92 THR A O 1
ATOM 709 N N . GLU A 1 93 ? 4.138 7.494 -9.588 1.00 87.44 93 GLU A N 1
ATOM 710 C CA . GLU A 1 93 ? 4.903 8.700 -9.949 1.00 87.44 93 GLU A CA 1
ATOM 711 C C . GLU A 1 93 ? 6.419 8.456 -9.972 1.00 87.44 93 GLU A C 1
ATOM 713 O O . GLU A 1 93 ? 7.115 8.874 -10.896 1.00 87.44 93 GLU A O 1
ATOM 718 N N . LEU A 1 94 ? 6.948 7.762 -8.960 1.00 86.38 94 LEU A N 1
ATOM 719 C CA . LEU A 1 94 ? 8.368 7.425 -8.888 1.00 86.38 94 LEU A CA 1
ATOM 720 C C . LEU A 1 94 ? 8.802 6.519 -10.035 1.00 86.38 94 LEU A C 1
ATOM 722 O O . LEU A 1 94 ? 9.930 6.647 -10.503 1.00 86.38 94 LEU A O 1
ATOM 726 N N . ALA A 1 95 ? 7.942 5.597 -10.457 1.00 83.38 95 ALA A N 1
ATOM 727 C CA . ALA A 1 95 ? 8.248 4.685 -11.548 1.00 83.38 95 ALA A CA 1
ATOM 728 C C . ALA A 1 95 ? 8.135 5.319 -12.921 1.00 83.38 95 ALA A C 1
ATOM 730 O O . ALA A 1 95 ? 8.878 4.937 -13.814 1.00 83.38 95 ALA A O 1
ATOM 731 N N . ASP A 1 96 ? 7.250 6.296 -13.075 1.00 82.62 96 ASP A N 1
ATOM 732 C CA . ASP A 1 96 ? 7.184 7.091 -14.294 1.00 82.62 96 ASP A CA 1
ATOM 733 C C . ASP A 1 96 ? 8.407 8.020 -14.401 1.00 82.62 96 ASP A C 1
ATOM 735 O O . ASP A 1 96 ? 8.894 8.300 -15.495 1.00 82.62 96 ASP A O 1
ATOM 739 N N . ALA A 1 97 ? 8.939 8.478 -13.262 1.00 82.06 97 ALA A N 1
ATOM 740 C CA . ALA A 1 97 ? 10.087 9.381 -13.202 1.00 82.06 97 ALA A CA 1
ATOM 741 C C . ALA A 1 97 ? 11.462 8.686 -13.232 1.00 82.06 97 ALA A C 1
ATOM 743 O O . ALA A 1 97 ? 12.470 9.366 -13.436 1.00 82.06 97 ALA A O 1
ATOM 744 N N . ARG A 1 98 ? 11.543 7.374 -12.976 1.00 77.88 98 ARG A N 1
ATOM 745 C CA . ARG A 1 98 ? 12.810 6.633 -12.827 1.00 77.88 98 ARG A CA 1
ATOM 746 C C . ARG A 1 98 ? 12.828 5.363 -13.659 1.00 77.88 98 ARG A C 1
ATOM 748 O O . ARG A 1 98 ? 11.794 4.769 -13.937 1.00 77.88 98 ARG A O 1
ATOM 755 N N . SER A 1 99 ? 14.025 4.901 -14.003 1.00 69.62 99 SER A N 1
ATOM 756 C CA . SER A 1 99 ? 14.176 3.582 -14.615 1.00 69.62 99 SER A CA 1
ATOM 757 C C . SER A 1 99 ? 13.872 2.467 -13.600 1.00 69.62 99 SER A C 1
ATOM 759 O O . SER A 1 99 ? 14.045 2.644 -12.391 1.00 69.62 99 SER A O 1
ATOM 761 N N . ALA A 1 100 ? 13.402 1.308 -14.076 1.00 65.50 100 ALA A N 1
ATOM 762 C CA . ALA A 1 100 ? 13.004 0.193 -13.207 1.00 65.50 100 ALA A CA 1
ATOM 763 C C . ALA A 1 100 ? 14.138 -0.286 -12.276 1.00 65.50 100 ALA A C 1
ATOM 765 O O . ALA A 1 100 ? 13.868 -0.684 -11.144 1.00 65.50 100 ALA A O 1
ATOM 766 N N . ASP A 1 101 ? 15.397 -0.173 -12.713 1.00 63.84 101 ASP A N 1
ATOM 767 C CA . ASP A 1 101 ? 16.582 -0.553 -11.933 1.00 63.84 101 ASP A CA 1
ATOM 768 C C . ASP A 1 101 ? 16.876 0.394 -10.750 1.00 63.84 101 ASP A C 1
ATOM 770 O O . ASP A 1 101 ? 17.573 0.022 -9.806 1.00 63.84 101 ASP A O 1
ATOM 774 N N . GLU A 1 102 ? 16.319 1.609 -10.746 1.00 68.50 102 GLU A N 1
ATOM 775 C CA . GLU A 1 102 ? 16.532 2.611 -9.690 1.00 68.50 102 GLU A CA 1
ATOM 776 C C . GLU A 1 102 ? 15.447 2.583 -8.600 1.00 68.50 102 GLU A C 1
ATOM 778 O O . GLU A 1 102 ? 15.563 3.250 -7.561 1.00 68.50 102 GLU A O 1
ATOM 783 N N . LEU A 1 103 ? 14.382 1.806 -8.811 1.00 73.12 103 LEU A N 1
ATOM 784 C CA . LEU A 1 103 ? 13.266 1.664 -7.882 1.00 73.12 103 LEU A CA 1
ATOM 785 C C . LEU A 1 103 ? 13.533 0.569 -6.853 1.00 73.12 103 LEU A C 1
ATOM 787 O O . LEU A 1 103 ? 13.000 -0.537 -6.909 1.00 73.12 103 LEU A O 1
ATOM 791 N N . SER A 1 104 ? 14.333 0.908 -5.845 1.00 81.19 104 SER A N 1
ATOM 792 C CA . SER A 1 104 ? 14.466 0.056 -4.664 1.00 81.19 104 SER A CA 1
ATOM 793 C C . SER A 1 104 ? 13.373 0.338 -3.628 1.00 81.19 104 SER A C 1
ATOM 795 O O . SER A 1 104 ? 12.904 1.467 -3.463 1.00 81.19 104 SER A O 1
ATOM 797 N N . LEU A 1 105 ? 13.028 -0.685 -2.841 1.00 81.88 105 LEU A N 1
ATOM 798 C CA . LEU A 1 105 ? 12.099 -0.567 -1.712 1.00 81.88 105 LEU A CA 1
ATOM 799 C C . LEU A 1 105 ? 12.505 0.548 -0.731 1.00 81.88 105 LEU A C 1
ATOM 801 O O . LEU A 1 105 ? 11.646 1.239 -0.195 1.00 81.88 105 LEU A O 1
ATOM 805 N N . ALA A 1 106 ? 13.810 0.731 -0.505 1.00 82.44 106 ALA A N 1
ATOM 806 C CA . ALA A 1 106 ? 14.331 1.761 0.389 1.00 82.44 106 ALA A CA 1
ATOM 807 C C . ALA A 1 106 ? 14.082 3.175 -0.154 1.00 82.44 106 ALA A C 1
ATOM 809 O O . ALA A 1 106 ? 13.657 4.045 0.600 1.00 82.44 106 ALA A O 1
ATOM 810 N N . VAL A 1 107 ? 14.287 3.387 -1.458 1.00 83.94 107 VAL A N 1
ATOM 811 C CA . VAL A 1 107 ? 14.007 4.669 -2.125 1.00 83.94 107 VAL A CA 1
ATOM 812 C C . VAL A 1 107 ? 12.52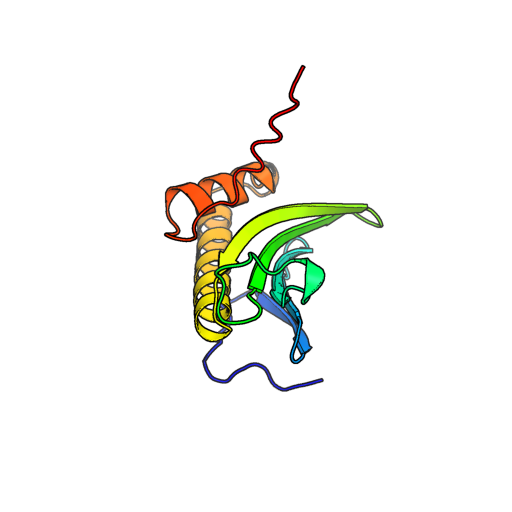6 5.008 -2.031 1.00 83.94 107 VAL A C 1
ATOM 814 O O . VAL A 1 107 ? 12.179 6.122 -1.650 1.00 83.94 107 VAL A O 1
ATOM 817 N N . VAL A 1 108 ? 11.659 4.038 -2.328 1.00 83.75 108 VAL A N 1
ATOM 818 C CA . VAL A 1 108 ? 10.207 4.232 -2.272 1.00 83.75 108 VAL A CA 1
ATOM 819 C C . VAL A 1 108 ? 9.755 4.579 -0.857 1.00 83.75 108 VAL A C 1
ATOM 821 O O . VAL A 1 108 ? 9.037 5.552 -0.662 1.00 83.75 108 VAL A O 1
ATOM 824 N N . VAL A 1 109 ? 10.193 3.814 0.145 1.00 84.00 109 VAL A N 1
ATOM 825 C CA . VAL A 1 109 ? 9.810 4.060 1.541 1.00 84.00 109 VAL A CA 1
ATOM 826 C C . VAL A 1 109 ? 10.337 5.410 2.026 1.00 84.00 109 VAL A C 1
ATOM 828 O O . VAL A 1 109 ? 9.589 6.153 2.653 1.00 84.00 109 VAL A O 1
ATOM 831 N N . GLN A 1 110 ? 11.574 5.777 1.685 1.00 84.06 110 GLN A N 1
ATOM 832 C CA . GLN A 1 110 ? 12.123 7.089 2.028 1.00 84.06 110 GLN A CA 1
ATOM 833 C C . GLN A 1 110 ? 11.320 8.233 1.395 1.00 84.06 110 GLN A C 1
ATOM 835 O O . GLN A 1 110 ? 11.040 9.231 2.053 1.00 84.06 110 GLN A O 1
ATOM 840 N N . ASP A 1 111 ? 10.932 8.099 0.129 1.00 84.94 111 ASP A N 1
ATOM 841 C CA . ASP A 1 111 ? 10.148 9.113 -0.575 1.00 84.94 111 ASP A CA 1
ATOM 842 C C . ASP A 1 111 ? 8.704 9.217 -0.048 1.00 84.94 111 ASP A C 1
ATOM 844 O O . ASP A 1 111 ? 8.159 10.322 0.053 1.00 84.94 111 ASP A O 1
ATOM 848 N N . ILE A 1 112 ? 8.115 8.089 0.367 1.00 83.94 112 ILE A N 1
ATOM 849 C CA . ILE A 1 112 ? 6.848 8.059 1.103 1.00 83.94 112 ILE A CA 1
ATOM 850 C C . ILE A 1 112 ? 7.014 8.799 2.432 1.00 83.94 112 ILE A C 1
ATOM 852 O O . ILE A 1 112 ? 6.264 9.732 2.675 1.00 83.94 112 ILE A O 1
ATOM 856 N N . HIS A 1 113 ? 8.014 8.483 3.257 1.00 81.31 113 HIS A N 1
ATOM 857 C CA . HIS A 1 113 ? 8.231 9.175 4.535 1.00 81.31 113 HIS A CA 1
ATOM 858 C C . HIS A 1 113 ? 8.481 10.677 4.388 1.00 81.31 113 HIS A C 1
ATOM 860 O O . HIS A 1 113 ? 8.033 11.460 5.217 1.00 81.31 113 HIS A O 1
ATOM 866 N N . ASN A 1 114 ? 9.182 11.092 3.332 1.00 80.00 114 ASN A N 1
ATOM 867 C CA . ASN A 1 114 ? 9.493 12.501 3.108 1.00 80.00 114 ASN A CA 1
ATOM 868 C C . ASN A 1 114 ? 8.259 13.347 2.762 1.00 80.00 114 ASN A C 1
ATOM 870 O O . ASN A 1 114 ? 8.328 14.569 2.868 1.00 80.00 114 ASN A O 1
ATOM 874 N N . ARG A 1 115 ? 7.167 12.736 2.281 1.00 72.75 115 ARG A N 1
ATOM 875 C CA . ARG A 1 115 ? 5.991 13.480 1.792 1.00 72.75 115 ARG A CA 1
ATOM 876 C C . ARG A 1 115 ? 4.641 13.003 2.312 1.00 72.75 115 ARG A C 1
ATOM 878 O O . ARG A 1 115 ? 3.665 13.724 2.146 1.00 72.75 115 ARG A O 1
ATOM 885 N N . CYS A 1 116 ? 4.559 11.822 2.911 1.00 65.62 116 CYS A N 1
ATOM 886 C CA . CYS A 1 116 ? 3.372 11.359 3.615 1.00 65.62 116 CYS A CA 1
ATOM 887 C C . CYS A 1 116 ? 3.454 11.774 5.079 1.00 65.62 116 CYS A C 1
ATOM 889 O O . CYS A 1 116 ? 4.450 11.535 5.753 1.00 65.62 116 CYS A O 1
ATOM 891 N N . GLU A 1 117 ? 2.350 12.291 5.602 1.00 62.81 117 GLU A N 1
ATOM 892 C CA . GLU A 1 117 ? 2.178 12.646 7.015 1.00 62.81 117 GLU A CA 1
ATOM 893 C C . GLU A 1 117 ? 1.910 11.412 7.900 1.00 62.81 117 GLU A C 1
ATOM 895 O O . GLU A 1 117 ? 1.242 11.497 8.930 1.00 62.81 117 GLU A O 1
ATOM 900 N N . ILE A 1 118 ? 2.374 10.228 7.489 1.00 66.31 118 ILE A N 1
ATOM 901 C CA . ILE A 1 118 ? 2.232 9.023 8.303 1.00 66.31 118 ILE A CA 1
ATOM 902 C C . ILE A 1 118 ? 3.362 9.068 9.328 1.00 66.31 118 ILE A C 1
ATOM 904 O O . ILE A 1 118 ? 4.526 9.057 8.922 1.00 66.31 118 ILE A O 1
ATOM 908 N N . PRO A 1 119 ? 3.064 9.102 10.638 1.00 60.69 119 PRO A N 1
ATOM 909 C CA . PRO A 1 119 ? 4.106 9.053 11.646 1.00 60.69 119 PRO A CA 1
ATOM 910 C C . PRO A 1 119 ? 4.906 7.760 11.470 1.00 60.69 119 PRO A C 1
ATOM 912 O O . PRO A 1 119 ? 4.400 6.646 11.650 1.00 60.69 119 PRO A O 1
ATOM 915 N N . SER A 1 120 ? 6.165 7.926 11.072 1.00 56.19 120 SER A N 1
ATOM 916 C CA . SER A 1 120 ? 7.126 6.842 10.960 1.00 56.19 120 SER A CA 1
ATOM 917 C C . SER A 1 120 ? 7.311 6.221 12.337 1.00 56.19 120 SER A C 1
ATOM 919 O O . SER A 1 120 ? 7.665 6.915 13.290 1.00 56.19 120 SER A O 1
ATOM 921 N N . MET A 1 121 ? 7.136 4.905 12.452 1.00 55.09 121 MET A N 1
ATOM 922 C CA . MET A 1 121 ? 7.727 4.197 13.581 1.00 55.09 121 MET A CA 1
ATOM 923 C C . MET A 1 121 ? 9.223 4.117 13.317 1.00 55.09 121 MET A C 1
ATOM 925 O O . MET A 1 121 ? 9.711 3.165 12.707 1.00 55.09 121 MET A O 1
ATOM 929 N N . THR A 1 122 ? 9.961 5.131 13.760 1.00 45.69 122 THR A N 1
ATOM 930 C CA . THR A 1 122 ? 11.385 4.957 14.007 1.00 45.69 122 THR A CA 1
ATOM 931 C C . THR A 1 122 ? 11.475 3.811 15.006 1.00 45.69 122 THR A C 1
ATOM 933 O O . THR A 1 122 ? 11.098 3.964 16.166 1.00 45.69 122 THR A O 1
ATOM 936 N N . HIS A 1 123 ? 11.906 2.632 14.557 1.00 43.16 123 HIS A N 1
ATOM 937 C CA . HIS A 1 123 ? 12.463 1.645 15.471 1.00 43.16 123 HIS A CA 1
ATOM 938 C C . HIS A 1 123 ? 13.760 2.261 15.994 1.00 43.16 123 HIS A C 1
ATOM 940 O O . HIS A 1 123 ? 14.848 1.948 15.514 1.00 43.16 123 HIS A O 1
ATOM 946 N N . ASP A 1 124 ? 13.635 3.177 16.953 1.00 37.19 124 ASP A N 1
ATOM 947 C CA . ASP A 1 124 ? 14.716 3.479 17.866 1.00 37.19 124 ASP A CA 1
ATOM 948 C C . ASP A 1 124 ? 14.878 2.218 18.704 1.00 37.19 124 ASP A C 1
ATOM 950 O O . ASP A 1 124 ? 14.227 1.983 19.722 1.00 37.19 124 ASP A O 1
ATOM 954 N N . ARG A 1 125 ? 15.671 1.298 18.164 1.00 42.50 125 ARG A N 1
ATOM 955 C CA . ARG A 1 125 ? 16.200 0.191 18.927 1.00 42.50 125 ARG A CA 1
ATOM 956 C C . ARG A 1 125 ? 17.272 0.822 19.808 1.00 42.50 125 ARG A C 1
ATOM 958 O O . ARG A 1 125 ? 18.457 0.707 19.510 1.00 42.50 125 ARG A O 1
ATOM 965 N N . ALA A 1 126 ? 16.838 1.514 20.861 1.00 37.97 126 ALA A N 1
ATOM 966 C CA . ALA A 1 126 ? 17.666 1.821 22.008 1.00 37.97 126 ALA A CA 1
ATOM 967 C C . ALA A 1 126 ? 18.109 0.477 22.592 1.00 37.97 126 ALA A C 1
ATOM 969 O O . ALA A 1 126 ? 17.449 -0.133 23.432 1.00 37.97 126 ALA A O 1
ATOM 970 N N . VAL A 1 127 ? 19.216 -0.039 22.065 1.00 42.84 127 VAL A N 1
ATOM 971 C CA . VAL A 1 127 ? 20.066 -0.966 22.791 1.00 42.84 127 VAL A CA 1
ATOM 972 C C . VAL A 1 127 ? 20.616 -0.141 23.944 1.00 42.84 127 VAL A C 1
ATOM 974 O O . VAL A 1 127 ? 21.540 0.647 23.769 1.00 42.84 127 VAL A O 1
ATOM 977 N N . SER A 1 128 ? 19.988 -0.269 25.111 1.00 44.97 128 SER A N 1
ATOM 978 C CA . SER A 1 128 ? 20.640 0.074 26.366 1.00 44.97 128 SER A CA 1
ATOM 979 C C . SER A 1 128 ? 21.845 -0.852 26.516 1.00 44.97 128 SER A C 1
ATOM 981 O O . SER A 1 128 ? 21.684 -2.068 26.638 1.00 44.97 128 SER A O 1
ATOM 983 N N . GLY A 1 129 ? 23.034 -0.264 26.439 1.00 41.41 129 GLY A N 1
ATOM 984 C CA . GLY A 1 129 ? 24.288 -0.811 26.942 1.00 41.41 129 GLY A CA 1
ATOM 985 C C . GLY A 1 129 ? 24.829 0.130 28.001 1.00 41.41 129 GLY A C 1
ATOM 986 O O . GLY A 1 129 ? 24.657 1.356 27.809 1.00 41.41 129 GLY A O 1
#

Sequence (129 aa):
MNPLPEDLQLPSGWVCKRACADELVLGRCADGFEVVATRTSDADRLPFEPSRGWDLSCRIRAGESVNRRSIGRVSTQRAALTALRSCMERVTELADARSADELSLAVVVQDIHNRCEIPSMTHDRAVSG

pLDDT: mean 79.67, std 13.66, range [37.19, 94.19]

Foldseek 3Di:
DDDDDPPADADPQKDFPDDDPFKTWIAGNPFRKIKMWGWADPVPDDPPQPATKIWIWIWGDDDPDIDIDTLAIGNDPVVVSVLRRVLNVQLVVVPVVDPPVPDDRVVSSVSSNVPPPHPDPPPPVPPDD

Secondary structure (DSSP, 8-state):
-PPPPTT-PPPTTEEEEEE-SSEEEEEETTT-EEEEEEEPPSTT--TT-SS--EEEEEEEEETTEEEEEEEEEESSHHHHHHHHHHHHHHHHHHHHHS-GGG--HHHHHHHHHHH--------------

Radius of gyration: 14.96 Å; chains: 1; bounding box: 40×30×42 Å

Organism: NCBI:txid1132509